Protein AF-A0A800E9L2-F1 (afdb_monomer)

Structure (mmCIF, N/CA/C/O backbone):
data_AF-A0A800E9L2-F1
#
_entry.id   AF-A0A800E9L2-F1
#
loop_
_atom_site.group_PDB
_atom_site.id
_atom_site.type_symbol
_atom_site.label_atom_id
_atom_site.label_alt_id
_atom_site.label_comp_id
_atom_site.label_asym_id
_atom_site.label_entity_id
_atom_site.label_seq_id
_atom_site.pdbx_PDB_ins_code
_atom_site.Cartn_x
_atom_site.Cartn_y
_atom_site.Cartn_z
_atom_site.occupancy
_atom_site.B_iso_or_equiv
_atom_site.auth_seq_id
_atom_site.auth_comp_id
_atom_site.auth_asym_id
_atom_site.auth_atom_id
_atom_site.pdbx_PDB_model_num
ATOM 1 N N . MET A 1 1 ? -28.615 -14.905 7.146 1.00 53.28 1 MET A N 1
ATOM 2 C CA . MET A 1 1 ? -27.154 -15.062 6.935 1.00 53.28 1 MET A CA 1
ATOM 3 C C . MET A 1 1 ? -26.576 -13.868 6.157 1.00 53.28 1 MET A C 1
ATOM 5 O O . MET A 1 1 ? -25.564 -14.006 5.489 1.00 53.28 1 MET A O 1
ATOM 9 N N . ASP A 1 2 ? -27.139 -12.660 6.300 1.00 61.19 2 ASP A N 1
ATOM 10 C CA . ASP A 1 2 ? -26.820 -11.509 5.426 1.00 61.19 2 ASP A CA 1
ATOM 11 C C . ASP A 1 2 ? -25.690 -10.598 5.931 1.00 61.19 2 ASP A C 1
ATOM 13 O O . ASP A 1 2 ? -25.449 -9.521 5.386 1.00 61.19 2 ASP A O 1
ATOM 17 N N . LYS A 1 3 ? -24.997 -10.996 7.003 1.00 72.62 3 LYS A N 1
ATOM 18 C CA . LYS A 1 3 ? -24.040 -10.124 7.703 1.00 72.62 3 LYS A CA 1
ATOM 19 C C . LYS A 1 3 ? -22.723 -9.930 6.944 1.00 72.62 3 LYS A C 1
ATOM 21 O O . LYS A 1 3 ? -22.085 -8.892 7.088 1.00 72.62 3 LYS A O 1
ATOM 26 N N . PHE A 1 4 ? -22.304 -10.905 6.144 1.00 75.44 4 PHE A N 1
ATOM 27 C CA . PHE A 1 4 ? -21.026 -10.873 5.436 1.00 75.44 4 PHE A CA 1
ATOM 28 C C . PHE A 1 4 ? -21.240 -11.154 3.953 1.00 75.44 4 PHE A C 1
ATOM 30 O O . PHE A 1 4 ? -22.118 -11.933 3.594 1.00 75.44 4 PHE A O 1
ATOM 37 N N . LYS A 1 5 ? -20.426 -10.539 3.093 1.00 82.50 5 LYS A N 1
ATOM 38 C CA . LYS A 1 5 ? -20.367 -10.856 1.662 1.00 82.50 5 LYS A CA 1
ATOM 39 C C . LYS A 1 5 ? -18.953 -11.262 1.289 1.00 82.50 5 LYS A C 1
ATOM 41 O O . LYS A 1 5 ? -17.999 -10.937 1.997 1.00 82.50 5 LYS A O 1
ATOM 46 N N . ILE A 1 6 ? -18.825 -11.974 0.175 1.00 79.62 6 ILE A N 1
ATOM 47 C CA . ILE A 1 6 ? -17.521 -12.186 -0.450 1.00 79.62 6 ILE A CA 1
ATOM 48 C C . ILE A 1 6 ? -16.867 -10.814 -0.645 1.00 79.62 6 ILE A C 1
ATOM 50 O O . ILE A 1 6 ? -17.545 -9.830 -0.936 1.00 79.62 6 ILE A O 1
ATOM 54 N N . ASP A 1 7 ? -15.569 -10.757 -0.381 1.00 69.25 7 ASP A N 1
ATOM 55 C CA . ASP A 1 7 ? -14.728 -9.561 -0.409 1.00 69.25 7 ASP A CA 1
ATOM 56 C C . ASP A 1 7 ? -14.921 -8.570 0.733 1.00 69.25 7 ASP A C 1
ATOM 58 O O . ASP A 1 7 ? -14.167 -7.602 0.826 1.00 69.25 7 ASP A O 1
ATOM 62 N N . TYR A 1 8 ? -15.838 -8.839 1.666 1.00 74.31 8 TYR A N 1
ATOM 63 C CA . TYR A 1 8 ? -15.912 -8.044 2.884 1.00 74.31 8 TYR A CA 1
ATOM 64 C C . TYR A 1 8 ? -14.647 -8.194 3.715 1.00 74.31 8 TYR A C 1
ATOM 66 O O . TYR A 1 8 ? -14.038 -9.266 3.803 1.00 74.31 8 TYR A O 1
ATOM 74 N N . ILE A 1 9 ? -14.284 -7.091 4.361 1.00 64.75 9 ILE A N 1
ATOM 75 C CA . ILE A 1 9 ? -13.146 -7.033 5.261 1.00 64.75 9 ILE A CA 1
ATOM 76 C C . ILE A 1 9 ? -13.642 -7.267 6.677 1.00 64.75 9 ILE A C 1
ATOM 78 O O . ILE A 1 9 ? -14.570 -6.622 7.170 1.00 64.75 9 ILE A O 1
ATOM 82 N N . VAL A 1 10 ? -13.029 -8.248 7.320 1.00 68.69 10 VAL A N 1
ATOM 83 C CA . VAL A 1 10 ? -13.414 -8.721 8.642 1.00 68.69 10 VAL A CA 1
ATOM 84 C C . VAL A 1 10 ? -12.199 -8.750 9.548 1.00 68.69 10 VAL A C 1
ATOM 86 O O . VAL A 1 10 ? -11.067 -8.896 9.093 1.00 68.69 10 VAL A O 1
ATOM 89 N N . ASN A 1 11 ? -12.427 -8.602 10.844 1.00 67.88 11 ASN A N 1
ATOM 90 C CA . ASN A 1 11 ? -11.398 -8.712 11.862 1.00 67.88 11 ASN A CA 1
ATOM 91 C C . ASN A 1 11 ? -11.635 -9.944 12.723 1.00 67.88 11 ASN A C 1
ATOM 93 O O . ASN A 1 11 ? -12.770 -10.255 13.087 1.00 67.88 11 ASN A O 1
ATOM 97 N N . HIS A 1 12 ? -10.539 -10.604 13.067 1.00 71.81 12 HIS A N 1
ATOM 98 C CA . HIS A 1 12 ? -10.489 -11.734 13.966 1.00 71.81 12 HIS A CA 1
ATOM 99 C C . HIS A 1 12 ? -9.395 -11.501 15.008 1.00 71.81 12 HIS A C 1
ATOM 101 O O . HIS A 1 12 ? -8.230 -11.312 14.662 1.00 71.81 12 HIS A O 1
ATOM 107 N N . ASN A 1 13 ? -9.728 -11.615 16.293 1.00 61.25 13 ASN A N 1
ATOM 108 C CA . ASN A 1 13 ? -8.820 -11.274 17.399 1.00 61.25 13 ASN A CA 1
ATOM 109 C C . ASN A 1 13 ? -7.445 -11.965 17.337 1.00 61.25 13 ASN A C 1
ATOM 111 O O . ASN A 1 13 ? -6.442 -11.382 17.740 1.00 61.25 13 ASN A O 1
ATOM 115 N N . LYS A 1 14 ? -7.384 -13.199 16.816 1.00 70.56 14 LYS A N 1
ATOM 116 C CA . LYS A 1 14 ? -6.134 -13.970 16.681 1.00 70.56 14 LYS A CA 1
ATOM 117 C C . LYS A 1 14 ? -5.380 -13.719 15.374 1.00 70.56 14 LYS A C 1
ATOM 119 O O . LYS A 1 14 ? -4.158 -13.795 15.357 1.00 70.56 14 LYS A O 1
ATOM 124 N N . TYR A 1 15 ? -6.101 -13.502 14.276 1.00 61.19 15 TYR A N 1
ATOM 125 C CA . TYR A 1 15 ? -5.517 -13.507 12.925 1.00 61.19 15 TYR A CA 1
ATOM 126 C C . TYR A 1 15 ? -5.439 -12.101 12.319 1.00 61.19 15 TYR A C 1
ATOM 128 O O . TYR A 1 15 ? -4.879 -11.926 11.240 1.00 61.19 15 TYR A O 1
ATOM 136 N N . GLY A 1 16 ? -5.970 -11.105 13.031 1.00 61.50 16 GLY A N 1
ATOM 137 C CA . GLY A 1 16 ? -6.081 -9.731 12.582 1.00 61.50 16 GLY A CA 1
ATOM 138 C C . GLY A 1 16 ? -7.154 -9.578 11.514 1.00 61.50 16 GLY A C 1
ATOM 139 O O . GLY A 1 16 ? -8.195 -10.235 11.543 1.00 61.50 16 GLY A O 1
ATOM 140 N N . VAL A 1 17 ? -6.893 -8.692 10.563 1.00 64.44 17 VAL A N 1
ATOM 141 C CA . VAL A 1 17 ? -7.818 -8.382 9.478 1.00 64.44 17 VAL A CA 1
ATOM 142 C C . VAL A 1 17 ? -7.632 -9.352 8.317 1.00 64.44 17 VAL A C 1
ATOM 144 O O . VAL A 1 17 ? -6.513 -9.693 7.934 1.00 64.44 17 VAL A O 1
ATOM 147 N N . GLY A 1 18 ? -8.744 -9.796 7.745 1.00 66.69 18 GLY A N 1
ATOM 148 C CA . GLY A 1 18 ? -8.758 -10.665 6.584 1.00 66.69 18 GLY A CA 1
ATOM 149 C C . GLY A 1 18 ? -9.931 -10.376 5.658 1.00 66.69 18 GLY A C 1
ATOM 150 O O . GLY A 1 18 ? -10.886 -9.689 6.017 1.00 66.69 18 GLY A O 1
ATOM 151 N N . ARG A 1 19 ? -9.840 -10.896 4.435 1.00 72.06 19 ARG A N 1
ATOM 152 C CA . ARG A 1 19 ? -10.880 -10.772 3.406 1.00 72.06 19 ARG A CA 1
ATOM 153 C C . ARG A 1 19 ? -11.709 -12.042 3.358 1.00 72.06 19 ARG A C 1
ATOM 155 O O . ARG A 1 19 ? -11.143 -13.136 3.299 1.00 72.06 19 ARG A O 1
ATOM 162 N N . VAL A 1 20 ? -13.027 -11.905 3.345 1.00 80.44 20 VAL A N 1
ATOM 163 C CA . VAL A 1 20 ? -13.942 -13.022 3.116 1.00 80.44 20 VAL A CA 1
ATOM 164 C C . VAL A 1 20 ? -13.742 -13.547 1.697 1.00 80.44 20 VAL A C 1
ATOM 166 O O . VAL A 1 20 ? -13.941 -12.817 0.733 1.00 80.44 20 VAL A O 1
ATOM 169 N N . VAL A 1 21 ? -13.339 -14.809 1.570 1.00 83.62 21 VAL A N 1
ATOM 170 C CA . VAL A 1 21 ? -13.126 -15.470 0.270 1.00 83.62 21 VAL A CA 1
ATOM 171 C C . VAL A 1 21 ? -14.227 -16.470 -0.069 1.00 83.62 21 VAL A C 1
ATOM 173 O O . VAL A 1 21 ? -14.467 -16.737 -1.238 1.00 83.62 21 VAL A O 1
ATOM 176 N N . LEU A 1 22 ? -14.901 -17.029 0.938 1.00 88.06 22 LEU A N 1
ATOM 177 C CA . LEU A 1 22 ? -16.034 -17.931 0.745 1.00 88.06 22 LEU A CA 1
ATOM 178 C C . LEU A 1 22 ? -16.938 -17.881 1.972 1.00 88.06 22 LEU A C 1
ATOM 180 O O . LEU A 1 22 ? -16.442 -17.871 3.098 1.00 88.06 22 LEU A O 1
ATOM 184 N N . ILE A 1 23 ? -18.247 -17.913 1.755 1.00 88.06 23 ILE A N 1
ATOM 185 C CA . ILE A 1 23 ? -19.246 -18.016 2.819 1.00 88.06 23 ILE A CA 1
ATOM 186 C C . ILE A 1 23 ? -19.852 -19.414 2.745 1.00 88.06 23 ILE A C 1
ATOM 188 O O . ILE A 1 23 ? -20.252 -19.854 1.669 1.00 88.06 23 ILE A O 1
ATOM 192 N N . LYS A 1 24 ? -19.875 -20.113 3.877 1.00 84.75 24 LYS A N 1
ATOM 193 C CA . LYS A 1 24 ? -20.581 -21.381 4.075 1.00 84.75 24 LYS A CA 1
ATOM 194 C C . LYS A 1 24 ? -21.627 -21.189 5.173 1.00 84.75 24 LYS A C 1
ATOM 196 O O . LYS A 1 24 ? -21.598 -20.188 5.886 1.00 84.75 24 LYS A O 1
ATOM 201 N N . ASP A 1 25 ? -22.481 -22.188 5.357 1.00 76.62 25 ASP A N 1
ATOM 202 C CA . ASP A 1 25 ? -23.632 -22.110 6.263 1.00 76.62 25 ASP A CA 1
ATOM 203 C C . ASP A 1 25 ? -23.259 -21.785 7.724 1.00 76.62 25 ASP A C 1
ATOM 205 O O . ASP A 1 25 ? -23.968 -21.042 8.391 1.00 76.62 25 ASP A O 1
ATOM 209 N N . SER A 1 26 ? -22.128 -22.280 8.239 1.00 77.69 26 SER A N 1
ATOM 210 C CA . SER A 1 26 ? -21.707 -22.059 9.641 1.00 77.69 26 SER A CA 1
ATOM 211 C C . SER A 1 26 ? -20.325 -21.422 9.806 1.00 77.69 26 SER A C 1
ATOM 213 O O . SER A 1 26 ? -19.909 -21.085 10.915 1.00 77.69 26 SER A O 1
ATOM 215 N N . THR A 1 27 ? -19.583 -21.262 8.711 1.00 85.50 27 THR A N 1
ATOM 216 C CA . THR A 1 27 ? -18.217 -20.729 8.727 1.00 85.50 27 THR A CA 1
ATOM 217 C C . THR A 1 27 ? -17.951 -19.883 7.494 1.00 85.50 27 THR A C 1
ATOM 219 O O . THR A 1 27 ? -18.534 -20.071 6.430 1.00 85.50 27 THR A O 1
ATOM 222 N N . ILE A 1 28 ? -17.023 -18.949 7.625 1.00 88.00 28 ILE A N 1
ATOM 223 C CA . ILE A 1 28 ? -16.555 -18.103 6.541 1.00 88.00 28 ILE A CA 1
ATOM 224 C C . ILE A 1 28 ? -15.078 -18.396 6.337 1.00 88.00 28 ILE A C 1
ATOM 226 O O . ILE A 1 28 ? -14.290 -18.333 7.281 1.00 88.00 28 ILE A O 1
ATOM 230 N N . LYS A 1 29 ? -14.674 -18.692 5.100 1.00 90.94 29 LYS A N 1
ATOM 231 C CA . LYS A 1 29 ? -13.253 -18.699 4.766 1.00 90.94 29 LYS A CA 1
ATOM 232 C C . LYS A 1 29 ? -12.777 -17.269 4.654 1.00 90.94 29 LYS A C 1
ATOM 234 O O . LYS A 1 29 ? -13.277 -16.499 3.834 1.00 90.94 29 LYS A O 1
ATOM 239 N N . VAL A 1 30 ? -11.771 -16.947 5.446 1.00 79.75 30 VAL A N 1
ATOM 240 C CA . VAL A 1 30 ? -11.150 -15.632 5.478 1.00 79.75 30 VAL A CA 1
ATOM 241 C C . VAL A 1 30 ? -9.673 -15.786 5.151 1.00 79.75 30 VAL A C 1
ATOM 243 O O . VAL A 1 30 ? -8.980 -16.628 5.721 1.00 79.75 30 VAL A O 1
ATOM 246 N N . SER A 1 31 ? -9.189 -14.989 4.203 1.00 76.31 31 SER A N 1
ATOM 247 C CA . SER A 1 31 ? -7.770 -14.896 3.881 1.00 76.31 31 SER A CA 1
ATOM 248 C C . SER A 1 31 ? -7.112 -13.821 4.738 1.00 76.31 31 SER A C 1
ATOM 250 O O . SER A 1 31 ? -7.399 -12.638 4.562 1.00 76.31 31 SER A O 1
ATOM 252 N N . PHE A 1 32 ? -6.180 -14.231 5.593 1.00 65.25 32 PHE A N 1
ATOM 253 C CA . PHE A 1 32 ? -5.341 -13.364 6.420 1.00 65.25 32 PHE A CA 1
ATOM 254 C C . PHE A 1 32 ? -3.925 -13.272 5.839 1.00 65.25 32 PHE A C 1
ATOM 256 O O . PHE A 1 32 ? -3.427 -14.244 5.265 1.00 65.25 32 PHE A O 1
ATOM 263 N N . CYS A 1 33 ? -3.274 -12.116 5.993 1.00 57.91 33 CYS A N 1
ATOM 264 C CA . CYS A 1 33 ? -1.984 -11.830 5.354 1.00 57.91 33 CYS A CA 1
ATOM 265 C C . CYS A 1 33 ? -0.870 -12.781 5.827 1.00 57.91 33 CYS A C 1
ATOM 267 O O . CYS A 1 33 ? -0.253 -13.458 5.009 1.00 57.91 33 CYS A O 1
ATOM 269 N N . ASP A 1 34 ? -0.696 -12.916 7.145 1.00 51.72 34 ASP A N 1
ATOM 270 C CA . ASP A 1 34 ? 0.386 -13.723 7.733 1.00 51.72 34 ASP A CA 1
ATOM 271 C C . ASP A 1 34 ? -0.011 -15.190 7.985 1.00 51.72 34 ASP A C 1
ATOM 273 O O . ASP A 1 34 ? 0.828 -16.027 8.310 1.00 51.72 34 ASP A O 1
ATOM 277 N N . TYR A 1 35 ? -1.302 -15.519 7.851 1.00 57.56 35 TYR A N 1
ATOM 278 C CA . TYR A 1 35 ? -1.854 -16.814 8.280 1.00 57.56 35 TYR A CA 1
ATOM 279 C C . TYR A 1 35 ? -2.544 -17.605 7.162 1.00 57.56 35 TYR A C 1
ATOM 281 O O . TYR A 1 35 ? -2.983 -18.737 7.394 1.00 57.56 35 TYR A O 1
ATOM 289 N N . GLY A 1 36 ? -2.634 -17.045 5.953 1.00 66.31 36 GLY A N 1
ATOM 290 C CA . GLY A 1 36 ? -3.300 -17.678 4.819 1.00 66.31 36 GLY A CA 1
ATOM 291 C C . GLY A 1 36 ? -4.817 -17.778 4.999 1.00 66.31 36 GLY A C 1
ATOM 292 O O . GLY A 1 36 ? -5.431 -16.994 5.721 1.00 66.31 36 GLY A O 1
ATOM 293 N N . VAL A 1 37 ? -5.442 -18.731 4.304 1.00 79.94 37 VAL A N 1
ATOM 294 C CA . VAL A 1 37 ? -6.896 -18.946 4.382 1.00 79.94 37 VAL A CA 1
ATOM 295 C C . VAL A 1 37 ? -7.236 -19.780 5.616 1.00 79.94 37 VAL A C 1
ATOM 297 O O . VAL A 1 37 ? -6.634 -20.831 5.841 1.00 79.94 37 VAL A O 1
ATOM 300 N N . LYS A 1 38 ? -8.214 -19.324 6.400 1.00 85.38 38 LYS A N 1
ATOM 301 C CA . LYS A 1 38 ? -8.768 -20.034 7.559 1.00 85.38 38 LYS A CA 1
ATOM 302 C C . LYS A 1 38 ? -10.284 -20.111 7.447 1.00 85.38 38 LYS A C 1
ATOM 304 O O . LYS A 1 38 ? -10.905 -19.133 7.046 1.00 85.38 38 LYS A O 1
ATOM 309 N N . ASP A 1 39 ? -10.870 -21.241 7.826 1.00 91.38 39 ASP A N 1
ATOM 310 C CA . ASP A 1 39 ? -12.305 -21.333 8.099 1.00 91.38 39 ASP A CA 1
ATOM 311 C C . ASP A 1 39 ? -12.563 -20.741 9.498 1.00 91.38 39 ASP A C 1
ATOM 313 O O . ASP A 1 39 ? -11.972 -21.186 10.483 1.00 91.38 39 ASP A O 1
ATOM 317 N N . ILE A 1 40 ? -13.391 -19.700 9.576 1.00 85.69 40 ILE A N 1
ATOM 318 C CA . ILE A 1 40 ? -13.672 -18.947 10.802 1.00 85.69 40 ILE A CA 1
ATOM 319 C C . ILE A 1 40 ? -15.175 -19.001 11.105 1.00 85.69 40 ILE A C 1
ATOM 321 O O . ILE A 1 40 ? -15.973 -18.733 10.205 1.00 85.69 40 ILE A O 1
ATOM 325 N N . PRO A 1 41 ? -15.594 -19.304 12.346 1.00 86.00 41 PRO A N 1
ATOM 326 C CA . PRO A 1 41 ? -16.992 -19.169 12.750 1.00 86.00 41 PRO A CA 1
ATOM 327 C C . PRO A 1 41 ? -17.481 -17.725 12.583 1.00 86.00 41 PRO A C 1
ATOM 329 O O . PRO A 1 41 ? -16.772 -16.784 12.941 1.00 86.00 41 PRO A O 1
ATOM 332 N N . THR A 1 42 ? -18.698 -17.533 12.076 1.00 75.56 42 THR A N 1
ATOM 333 C CA . THR A 1 42 ? -19.283 -16.197 11.828 1.00 75.56 42 THR A CA 1
ATOM 334 C C . THR A 1 42 ? -19.261 -15.286 13.052 1.00 75.56 42 THR A C 1
ATOM 336 O O . THR A 1 42 ? -19.044 -14.082 12.923 1.00 75.56 42 THR A O 1
ATOM 339 N N . ASP A 1 43 ? -19.429 -15.862 14.239 1.00 80.88 43 ASP A N 1
ATOM 340 C CA . ASP A 1 43 ? -19.545 -15.123 15.500 1.00 80.88 43 ASP A CA 1
ATOM 341 C C . ASP A 1 43 ? -18.180 -14.667 16.030 1.00 80.88 43 ASP A C 1
ATOM 343 O O . ASP A 1 43 ? -18.088 -13.779 16.873 1.00 80.88 43 ASP A O 1
ATOM 347 N N . SER A 1 44 ? -17.102 -15.242 15.491 1.00 69.50 44 SER A N 1
ATOM 348 C CA . SER A 1 44 ? -15.722 -14.838 15.770 1.00 69.50 44 SER A CA 1
ATOM 349 C C . SER A 1 44 ? -15.243 -13.694 14.864 1.00 69.50 44 SER A C 1
ATOM 351 O O . SER A 1 44 ? -14.090 -13.273 14.975 1.00 69.50 44 SER A O 1
ATOM 353 N N . LEU A 1 45 ? -16.097 -13.202 13.955 1.00 62.88 45 LEU A N 1
ATOM 354 C CA . LEU A 1 45 ? -15.779 -12.139 13.003 1.00 62.88 45 LEU A CA 1
ATOM 355 C C . LEU A 1 45 ? -16.529 -10.844 13.330 1.00 62.88 45 LEU A C 1
ATOM 357 O O . LEU A 1 45 ? -17.757 -10.811 13.445 1.00 62.88 45 LEU A O 1
ATOM 361 N N . ALA A 1 46 ? -15.783 -9.744 13.388 1.00 63.72 46 ALA A N 1
ATOM 362 C CA . ALA A 1 46 ? -16.339 -8.396 13.361 1.00 63.72 46 ALA A CA 1
ATOM 363 C C . ALA A 1 46 ? -16.183 -7.809 11.953 1.00 63.72 46 ALA A C 1
ATOM 365 O O . ALA A 1 46 ? -15.114 -7.932 11.352 1.00 63.72 46 ALA A O 1
ATOM 366 N N . LEU A 1 47 ? -17.224 -7.156 11.424 1.00 53.81 47 LEU A N 1
ATOM 367 C CA . LEU A 1 47 ? -17.071 -6.305 10.241 1.00 53.81 47 LEU A CA 1
ATOM 368 C C . LEU A 1 47 ? -16.124 -5.175 10.614 1.00 53.81 47 LEU A C 1
ATOM 370 O O . LEU A 1 47 ? -16.383 -4.453 11.577 1.00 53.81 47 LEU A O 1
ATOM 374 N N . ASN A 1 48 ? -15.020 -5.055 9.888 1.00 50.28 48 ASN A N 1
ATOM 375 C CA . ASN A 1 48 ? -14.033 -4.041 10.196 1.00 50.28 48 ASN A CA 1
ATOM 376 C C . ASN A 1 48 ? -14.044 -2.989 9.102 1.00 50.28 48 ASN A C 1
ATOM 378 O O . ASN A 1 48 ? -13.419 -3.171 8.062 1.00 50.28 48 ASN A O 1
ATOM 382 N N . PHE A 1 49 ? -14.784 -1.908 9.335 1.00 40.28 49 PHE A N 1
ATOM 383 C CA . PHE A 1 49 ? -14.788 -0.776 8.412 1.00 40.28 49 PHE A CA 1
ATOM 384 C C . PHE A 1 49 ? -13.519 0.066 8.543 1.00 40.28 49 PHE A C 1
ATOM 386 O O . PHE A 1 49 ? -13.075 0.622 7.551 1.00 40.28 49 PHE A O 1
ATOM 393 N N . THR A 1 50 ? -12.888 0.068 9.719 1.00 42.28 50 THR A N 1
ATOM 394 C CA . THR A 1 50 ? -11.597 0.697 10.019 1.00 42.28 50 THR A CA 1
ATOM 395 C C . THR A 1 50 ? -11.238 0.298 11.452 1.00 42.28 50 THR A C 1
ATOM 397 O O . THR A 1 50 ? -11.906 0.746 12.384 1.00 42.28 50 THR A O 1
ATOM 400 N N . SER A 1 51 ? -10.206 -0.519 11.681 1.00 35.00 51 SER A N 1
ATOM 401 C CA . SER A 1 51 ? -9.618 -0.601 13.026 1.00 35.00 51 SER A CA 1
ATOM 402 C C . SER A 1 51 ? -8.166 -0.207 12.951 1.00 35.00 51 SER A C 1
ATOM 404 O O . SER A 1 51 ? -7.389 -0.850 12.245 1.00 35.00 51 SER A O 1
ATOM 406 N N . ASN A 1 52 ? -7.804 0.753 13.789 1.00 35.94 52 ASN A N 1
ATOM 407 C CA . ASN A 1 52 ? -6.469 1.320 13.966 1.00 35.94 52 ASN A CA 1
ATOM 408 C C . ASN A 1 52 ? -5.447 0.306 14.538 1.00 35.94 52 ASN A C 1
ATOM 410 O O . ASN A 1 52 ? -4.426 0.694 15.094 1.00 35.94 52 ASN A O 1
ATOM 414 N N . LYS A 1 53 ? -5.745 -1.001 14.480 1.00 34.53 53 LYS A N 1
ATOM 415 C CA . LYS A 1 53 ? -5.019 -2.075 15.166 1.00 34.53 53 LYS A CA 1
ATOM 416 C C . LYS A 1 53 ? -4.523 -3.197 14.242 1.00 34.53 53 LYS A C 1
ATOM 418 O O . LYS A 1 53 ? -3.652 -3.948 14.672 1.00 34.53 53 LYS A O 1
ATOM 423 N N . TYR A 1 54 ? -5.017 -3.328 13.002 1.00 38.75 54 TYR A N 1
ATOM 424 C CA . TYR A 1 54 ? -4.683 -4.481 12.148 1.00 38.75 54 TYR A CA 1
ATOM 425 C C . TYR A 1 54 ? -4.627 -4.172 10.648 1.00 38.75 54 TYR A C 1
ATOM 427 O O . TYR A 1 54 ? -5.452 -3.437 10.116 1.00 38.75 54 TYR A O 1
ATOM 435 N N . HIS A 1 55 ? -3.657 -4.816 9.994 1.00 48.03 55 HIS A N 1
ATOM 436 C CA . HIS A 1 55 ? -3.201 -4.568 8.630 1.00 48.03 55 HIS A CA 1
ATOM 437 C C . HIS A 1 55 ? -4.109 -5.202 7.580 1.00 48.03 55 HIS A C 1
ATOM 439 O O . HIS A 1 55 ? -4.326 -6.413 7.596 1.00 48.03 55 HIS A O 1
ATOM 445 N N . PHE A 1 56 ? -4.586 -4.401 6.633 1.00 49.81 56 PHE A N 1
ATOM 446 C CA . PHE A 1 56 ? -5.208 -4.899 5.413 1.00 49.81 56 PHE A CA 1
ATOM 447 C C . PHE A 1 56 ? -4.205 -4.785 4.265 1.00 49.81 56 PHE A C 1
ATOM 449 O O . PHE A 1 56 ? -3.521 -3.775 4.170 1.00 49.81 56 PHE A O 1
ATOM 456 N N . TRP A 1 57 ? -4.100 -5.814 3.426 1.00 49.91 57 TRP A N 1
ATOM 457 C CA . TRP A 1 57 ? -3.384 -5.783 2.150 1.00 49.91 57 TRP A CA 1
ATOM 458 C C . TRP A 1 57 ? -4.285 -6.442 1.101 1.00 49.91 57 TRP A C 1
ATOM 460 O O . TRP A 1 57 ? -4.695 -7.591 1.308 1.00 49.91 57 TRP A O 1
ATOM 470 N N . PRO A 1 58 ? -4.634 -5.767 -0.007 1.00 43.88 58 PRO A N 1
ATOM 471 C CA . PRO A 1 58 ? -5.375 -6.396 -1.095 1.00 43.88 58 PRO A CA 1
ATOM 472 C C . PRO A 1 58 ? -4.491 -7.488 -1.725 1.00 43.88 58 PRO A C 1
ATOM 474 O O . PRO A 1 58 ? -3.329 -7.262 -2.048 1.00 43.88 58 PRO A O 1
ATOM 477 N N . LYS A 1 59 ? -4.995 -8.722 -1.824 1.00 51.50 59 LYS A N 1
ATOM 478 C CA . LYS A 1 59 ? -4.172 -9.902 -2.140 1.00 51.50 59 LYS A CA 1
ATOM 479 C C . LYS A 1 59 ? -4.039 -10.150 -3.647 1.00 51.50 59 LYS A C 1
ATOM 481 O O . LYS A 1 59 ? -5.068 -10.228 -4.311 1.00 51.50 59 LYS A O 1
ATOM 486 N N . LEU A 1 60 ? -2.808 -10.422 -4.113 1.00 36.97 60 LEU A N 1
ATOM 487 C CA . LEU A 1 60 ? -2.437 -11.434 -5.133 1.00 36.97 60 LEU A CA 1
ATOM 488 C C . LEU A 1 60 ? -0.899 -11.509 -5.308 1.00 36.97 60 LEU A C 1
ATOM 490 O O . LEU A 1 60 ? -0.363 -11.297 -6.392 1.00 36.97 60 LEU A O 1
ATOM 494 N N . VAL A 1 61 ? -0.157 -11.807 -4.238 1.00 39.12 61 VAL A N 1
ATOM 495 C CA . VAL A 1 61 ? 1.263 -12.179 -4.359 1.00 39.12 61 VAL A CA 1
ATOM 496 C C . VAL A 1 61 ? 1.488 -13.439 -3.533 1.00 39.12 61 VAL A C 1
ATOM 498 O O . VAL A 1 61 ? 1.211 -13.455 -2.333 1.00 39.12 61 VAL A O 1
ATOM 501 N N . GLU A 1 62 ? 1.946 -14.518 -4.168 1.00 37.09 62 GLU A N 1
ATOM 502 C CA . GLU A 1 62 ? 2.655 -15.566 -3.436 1.00 37.09 62 GLU A CA 1
ATOM 503 C C . GLU A 1 62 ? 3.925 -14.922 -2.893 1.00 37.09 62 GLU A C 1
ATOM 505 O O . GLU A 1 62 ? 4.878 -14.676 -3.633 1.00 37.09 62 GLU A O 1
ATOM 510 N N . TYR A 1 63 ? 3.910 -14.557 -1.612 1.00 41.09 63 TYR A N 1
ATOM 511 C CA . TYR A 1 63 ? 5.096 -14.006 -0.980 1.00 41.09 63 TYR A CA 1
ATOM 512 C C . TYR A 1 63 ? 6.215 -15.049 -1.076 1.00 41.09 63 TYR A C 1
ATOM 514 O O . TYR A 1 63 ? 5.986 -16.211 -0.710 1.00 41.09 63 TYR A O 1
ATOM 522 N N . PRO A 1 64 ? 7.420 -14.674 -1.541 1.00 41.09 64 PRO A N 1
ATOM 523 C CA . PRO A 1 64 ? 8.567 -15.559 -1.452 1.00 41.09 64 PRO A CA 1
ATOM 524 C C . PRO A 1 64 ? 8.684 -16.036 -0.005 1.00 41.09 64 PRO A C 1
ATOM 526 O O . PRO A 1 64 ? 8.619 -15.223 0.921 1.00 41.09 64 PRO A O 1
ATOM 529 N N . LYS A 1 65 ? 8.843 -17.347 0.210 1.00 41.06 65 LYS A N 1
ATOM 530 C CA . LYS A 1 65 ? 9.221 -17.864 1.529 1.00 41.06 65 LYS A CA 1
ATOM 531 C C . LYS A 1 65 ? 10.613 -17.317 1.845 1.00 41.06 65 LYS A C 1
ATOM 533 O O . LYS A 1 65 ? 11.612 -17.886 1.419 1.00 41.06 65 LYS A O 1
ATOM 538 N N . LEU A 1 66 ? 10.669 -16.182 2.530 1.00 46.16 66 LEU A N 1
ATOM 539 C CA . LEU A 1 66 ? 11.907 -15.625 3.047 1.00 46.16 66 LEU A CA 1
ATOM 540 C C . LEU A 1 66 ? 12.273 -16.388 4.315 1.00 46.16 66 LEU A C 1
ATOM 542 O O . LEU A 1 66 ? 11.538 -16.370 5.304 1.00 46.16 66 LEU A O 1
ATOM 546 N N . ASP A 1 67 ? 13.425 -17.051 4.287 1.00 44.09 67 ASP A N 1
ATOM 547 C CA . ASP A 1 67 ? 14.091 -17.451 5.515 1.00 44.09 67 ASP A CA 1
ATOM 548 C C . ASP A 1 67 ? 14.675 -16.191 6.169 1.00 44.09 67 ASP A C 1
ATOM 550 O O . ASP A 1 67 ? 15.724 -15.664 5.788 1.00 44.09 67 ASP A O 1
ATOM 554 N N . TYR A 1 68 ? 13.939 -15.692 7.158 1.00 42.31 68 TYR A N 1
ATOM 555 C CA . TYR A 1 68 ? 14.248 -14.490 7.927 1.00 42.31 68 TYR A CA 1
ATOM 556 C C . TYR A 1 68 ? 15.592 -14.564 8.666 1.00 42.31 68 TYR A C 1
ATOM 558 O O . TYR A 1 68 ? 16.101 -13.525 9.084 1.00 42.31 68 TYR A O 1
ATOM 566 N N . LYS A 1 69 ? 16.178 -15.760 8.834 1.00 38.50 69 LYS A N 1
ATOM 567 C CA . LYS A 1 69 ? 17.499 -15.927 9.456 1.00 38.50 69 LYS A CA 1
ATOM 568 C C . LYS A 1 69 ? 18.646 -15.791 8.464 1.00 38.50 69 LYS A C 1
ATOM 570 O O . LYS A 1 69 ? 19.743 -15.429 8.875 1.00 38.50 69 LYS A O 1
ATOM 575 N N . THR A 1 70 ? 18.416 -16.086 7.187 1.00 43.62 70 THR A N 1
ATOM 576 C CA . THR A 1 70 ? 19.491 -16.168 6.188 1.00 43.62 70 THR A CA 1
ATOM 577 C C . THR A 1 70 ? 19.417 -15.090 5.114 1.00 43.62 70 THR A C 1
ATOM 579 O O . THR A 1 70 ? 20.376 -14.956 4.358 1.00 43.62 70 THR A O 1
ATOM 582 N N . GLN A 1 71 ? 18.318 -14.318 5.041 1.00 45.66 71 GLN A N 1
ATOM 583 C CA . GLN A 1 71 ? 18.088 -13.257 4.039 1.00 45.66 71 GLN A CA 1
ATOM 584 C C . GLN A 1 71 ? 18.303 -13.724 2.584 1.00 45.66 71 GLN A C 1
ATOM 586 O O . GLN A 1 71 ? 18.440 -12.914 1.671 1.00 45.66 71 GLN A O 1
ATOM 591 N N . LYS A 1 72 ? 18.321 -15.038 2.335 1.00 36.34 72 LYS A N 1
ATOM 592 C CA . LYS A 1 72 ? 18.532 -15.609 1.007 1.00 36.34 72 LYS A CA 1
ATOM 593 C C . LYS A 1 72 ? 17.187 -15.973 0.407 1.00 36.34 72 LYS A C 1
ATOM 595 O O . LYS A 1 72 ? 16.526 -16.911 0.846 1.00 36.34 72 LYS A O 1
ATOM 600 N N . SER A 1 73 ? 16.787 -15.239 -0.628 1.00 39.41 73 SER A N 1
ATOM 601 C CA . SER A 1 73 ? 15.744 -15.720 -1.530 1.00 39.41 73 SER A CA 1
ATOM 602 C C . SER A 1 73 ? 16.324 -16.859 -2.381 1.00 39.41 73 SER A C 1
ATOM 604 O O . SER A 1 73 ? 17.438 -16.745 -2.892 1.00 39.41 73 SER A O 1
ATOM 606 N N . ASN A 1 74 ? 15.574 -17.950 -2.559 1.00 42.12 74 ASN A N 1
ATOM 607 C CA . ASN A 1 74 ? 15.969 -19.071 -3.428 1.00 42.12 74 ASN A CA 1
ATOM 608 C C . ASN A 1 74 ? 15.959 -18.716 -4.932 1.00 42.12 74 ASN A C 1
ATOM 610 O O . ASN A 1 74 ? 16.265 -19.563 -5.769 1.00 42.12 74 ASN A O 1
ATOM 614 N N . SER A 1 75 ? 15.634 -17.474 -5.295 1.00 40.69 75 SER A N 1
ATOM 615 C CA . SER A 1 75 ? 15.767 -16.939 -6.649 1.00 40.69 75 SER A CA 1
ATOM 616 C C . SER A 1 75 ? 17.035 -16.093 -6.747 1.00 40.69 75 SER A C 1
ATOM 618 O O . SER A 1 75 ? 17.206 -15.136 -5.996 1.00 40.69 75 SER A O 1
ATOM 620 N N . LYS A 1 76 ? 17.933 -16.430 -7.679 1.00 37.41 76 LYS A N 1
ATOM 621 C CA . LYS A 1 76 ? 19.110 -15.619 -8.030 1.00 37.41 76 LYS A CA 1
ATOM 622 C C . LYS A 1 76 ? 18.755 -14.118 -8.120 1.00 37.41 76 LYS A C 1
ATOM 624 O O . LYS A 1 76 ? 18.102 -13.704 -9.068 1.00 37.41 76 LYS A O 1
ATOM 629 N N . GLY A 1 77 ? 19.240 -13.325 -7.162 1.00 40.84 77 GLY A N 1
ATOM 630 C CA . GLY A 1 77 ? 19.683 -11.943 -7.378 1.00 40.84 77 GLY A CA 1
ATOM 631 C C . GLY A 1 77 ? 18.651 -10.833 -7.616 1.00 40.84 77 GLY A C 1
ATOM 632 O O . GLY A 1 77 ? 19.034 -9.830 -8.206 1.00 40.84 77 GLY A O 1
ATOM 633 N N . ILE A 1 78 ? 17.393 -10.949 -7.177 1.00 42.41 78 ILE A N 1
ATOM 634 C CA . ILE A 1 78 ? 16.467 -9.798 -7.177 1.00 42.41 78 ILE A CA 1
ATOM 635 C C . ILE A 1 78 ? 16.113 -9.447 -5.731 1.00 42.41 78 ILE A C 1
ATOM 637 O O . ILE A 1 78 ? 15.333 -10.147 -5.087 1.00 42.41 78 ILE A O 1
ATOM 641 N N . GLU A 1 79 ? 16.693 -8.362 -5.217 1.00 55.59 79 GLU A N 1
ATOM 642 C CA . GLU A 1 79 ? 16.270 -7.761 -3.951 1.00 55.59 79 GLU A CA 1
ATOM 643 C C . GLU A 1 79 ? 14.892 -7.116 -4.142 1.00 55.59 79 GLU A C 1
ATOM 645 O O . GLU A 1 79 ? 14.738 -6.078 -4.789 1.00 55.59 79 GLU A O 1
ATOM 650 N N . ILE A 1 80 ? 13.853 -7.762 -3.614 1.00 64.56 80 ILE A N 1
ATOM 651 C CA . ILE A 1 80 ? 12.485 -7.246 -3.668 1.00 64.56 80 ILE A CA 1
ATOM 652 C C . ILE A 1 80 ? 12.278 -6.291 -2.484 1.00 64.56 80 ILE A C 1
ATOM 654 O O . ILE A 1 80 ? 12.152 -6.725 -1.341 1.00 64.56 80 ILE A O 1
ATOM 658 N N . GLY A 1 81 ? 12.207 -4.985 -2.757 1.00 75.62 81 GLY A N 1
ATOM 659 C CA . GLY A 1 81 ? 11.812 -3.977 -1.763 1.00 75.62 81 GLY A CA 1
ATOM 660 C C . GLY A 1 81 ? 10.332 -4.080 -1.361 1.00 75.62 81 GLY A C 1
ATOM 661 O O . GLY A 1 81 ? 9.548 -4.774 -2.011 1.00 75.62 81 GLY A O 1
ATOM 662 N N . VAL A 1 82 ? 9.912 -3.350 -0.316 1.00 83.31 82 VAL A N 1
ATOM 663 C CA . VAL A 1 82 ? 8.548 -3.474 0.260 1.00 83.31 82 VAL A CA 1
ATOM 664 C C . VAL A 1 82 ? 7.448 -3.317 -0.786 1.00 83.31 82 VAL A C 1
ATOM 666 O O . VAL A 1 82 ? 6.540 -4.134 -0.790 1.00 83.31 82 VAL A O 1
ATOM 669 N N . LEU A 1 83 ? 7.529 -2.326 -1.688 1.00 85.69 83 LEU A N 1
ATOM 670 C CA . LEU A 1 83 ? 6.529 -2.118 -2.749 1.00 85.69 83 LEU A CA 1
ATOM 671 C C . LEU A 1 83 ? 6.327 -3.373 -3.607 1.00 85.69 83 LEU A C 1
ATOM 673 O O . LEU A 1 83 ? 5.196 -3.802 -3.822 1.00 85.69 83 LEU A O 1
ATOM 677 N N . GLY A 1 84 ? 7.424 -3.984 -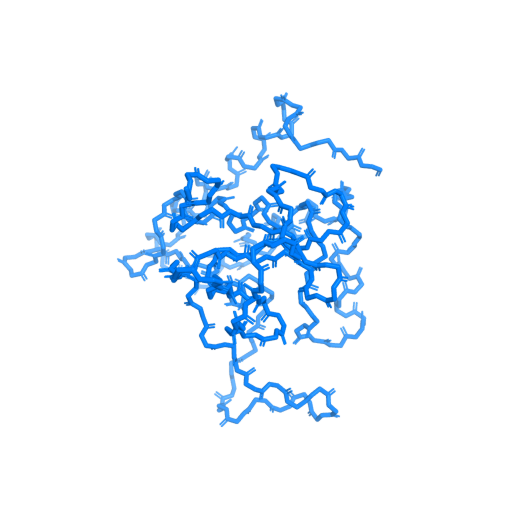4.058 1.00 78.12 84 GLY A N 1
ATOM 678 C CA . GLY A 1 84 ? 7.368 -5.218 -4.838 1.00 78.12 84 GLY A CA 1
ATOM 679 C C . GLY A 1 84 ? 6.830 -6.384 -4.012 1.00 78.12 84 GLY A C 1
ATOM 680 O O . GLY A 1 84 ? 5.989 -7.136 -4.497 1.00 78.12 84 GLY A O 1
ATOM 681 N N . PHE A 1 85 ? 7.248 -6.488 -2.746 1.00 75.31 85 PHE A N 1
ATOM 682 C CA . PHE A 1 85 ? 6.790 -7.541 -1.840 1.00 75.31 85 PHE A CA 1
ATOM 683 C C . PHE A 1 85 ? 5.274 -7.494 -1.655 1.00 75.31 85 PHE A C 1
ATOM 685 O O . PHE A 1 85 ? 4.616 -8.526 -1.688 1.00 75.31 85 PHE A O 1
ATOM 692 N N . VAL A 1 86 ? 4.707 -6.296 -1.508 1.00 70.56 86 VAL A N 1
ATOM 693 C CA . VAL A 1 86 ? 3.271 -6.093 -1.271 1.00 70.56 86 VAL A CA 1
ATOM 694 C C . VAL A 1 86 ? 2.444 -6.034 -2.560 1.00 70.56 86 VAL A C 1
ATOM 696 O O . VAL A 1 86 ? 1.242 -5.794 -2.503 1.00 70.56 86 VAL A O 1
ATOM 699 N N . GLY A 1 87 ? 3.070 -6.273 -3.717 1.00 73.69 87 GLY A N 1
ATOM 700 C CA . GLY A 1 87 ? 2.383 -6.404 -5.002 1.00 73.69 87 GLY A CA 1
ATOM 701 C C . GLY A 1 87 ? 2.136 -5.102 -5.755 1.00 73.69 87 GLY A C 1
ATOM 702 O O . GLY A 1 87 ? 1.401 -5.112 -6.741 1.00 73.69 87 GLY A O 1
ATOM 703 N N . TYR A 1 88 ? 2.752 -3.988 -5.352 1.00 85.81 88 TYR A N 1
ATOM 704 C CA . TYR A 1 88 ? 2.688 -2.747 -6.122 1.00 85.81 88 TYR A CA 1
ATOM 705 C C . TYR A 1 88 ? 3.445 -2.916 -7.451 1.00 85.81 88 TYR A C 1
ATOM 707 O O . TYR A 1 88 ? 4.675 -2.993 -7.479 1.00 85.81 88 TYR A O 1
ATOM 715 N N . ARG A 1 89 ? 2.705 -2.979 -8.566 1.00 85.75 89 ARG A N 1
ATOM 716 C CA . ARG A 1 89 ? 3.239 -3.180 -9.925 1.00 85.75 89 ARG A CA 1
ATOM 717 C C . ARG A 1 89 ? 2.640 -2.167 -10.896 1.00 85.75 89 ARG A C 1
ATOM 719 O O . ARG A 1 89 ? 1.434 -1.947 -10.865 1.00 85.75 89 ARG A O 1
ATOM 726 N N . THR A 1 90 ? 3.460 -1.587 -11.772 1.00 88.81 90 THR A N 1
ATOM 727 C CA . THR A 1 90 ? 3.063 -0.547 -12.742 1.00 88.81 90 THR A CA 1
ATOM 728 C C . THR A 1 90 ? 3.500 -0.882 -14.169 1.00 88.81 90 THR A C 1
ATOM 730 O O . THR A 1 90 ? 4.419 -1.678 -14.377 1.00 88.81 90 THR A O 1
ATOM 733 N N . GLY A 1 91 ? 2.891 -0.233 -15.162 1.00 86.69 91 GLY A N 1
ATOM 734 C CA . GLY A 1 91 ? 3.164 -0.434 -16.586 1.00 86.69 91 GLY A CA 1
ATOM 735 C C . GLY A 1 91 ? 2.210 -1.433 -17.239 1.00 86.69 91 GLY A C 1
ATOM 736 O O . GLY A 1 91 ? 1.195 -1.810 -16.664 1.00 86.69 91 GLY A O 1
ATOM 737 N N . LYS A 1 92 ? 2.549 -1.885 -18.453 1.00 82.38 92 LYS A N 1
ATOM 738 C CA . LYS A 1 92 ? 1.655 -2.667 -19.331 1.00 82.38 92 LYS A CA 1
ATOM 739 C C . LYS A 1 92 ? 1.049 -3.929 -18.694 1.00 82.38 92 LYS A C 1
ATOM 741 O O . LYS A 1 92 ? -0.090 -4.263 -18.992 1.00 82.38 92 LYS A O 1
ATOM 746 N N . ASN A 1 93 ? 1.799 -4.597 -17.816 1.00 80.69 93 ASN A N 1
ATOM 747 C CA . ASN A 1 93 ? 1.359 -5.784 -17.068 1.00 80.69 93 ASN A CA 1
ATOM 748 C C . ASN A 1 93 ? 1.230 -5.498 -15.556 1.00 80.69 93 ASN A C 1
ATOM 750 O O . ASN A 1 93 ? 1.344 -6.406 -14.734 1.00 80.69 93 ASN A O 1
ATOM 754 N N . GLY A 1 94 ? 1.108 -4.222 -15.186 1.00 81.50 94 GLY A N 1
ATOM 755 C CA . GLY A 1 94 ? 0.946 -3.768 -13.812 1.00 81.50 94 GLY A CA 1
ATOM 756 C C . GLY A 1 94 ? -0.497 -3.865 -13.324 1.00 81.50 94 GLY A C 1
ATOM 757 O O . GLY A 1 94 ? -1.422 -4.141 -14.085 1.00 81.50 94 GLY A O 1
ATOM 758 N N . GLU A 1 95 ? -0.683 -3.608 -12.033 1.00 84.94 95 GLU A N 1
ATOM 759 C CA . GLU A 1 95 ? -2.008 -3.591 -11.419 1.00 84.94 95 GLU A CA 1
ATOM 760 C C . GLU A 1 95 ? -2.796 -2.351 -11.845 1.00 84.94 95 GLU A C 1
ATOM 762 O O . GLU A 1 95 ? -2.230 -1.279 -12.085 1.00 84.94 95 GLU A O 1
ATOM 767 N N . TRP A 1 96 ? -4.125 -2.467 -11.868 1.00 82.81 96 TRP A N 1
ATOM 768 C CA . TRP A 1 96 ? -5.003 -1.333 -12.145 1.00 82.81 96 TRP A CA 1
ATOM 769 C C . TRP A 1 96 ? -4.897 -0.256 -11.054 1.00 82.81 96 TRP A C 1
ATOM 771 O O . TRP A 1 96 ? -4.680 -0.566 -9.881 1.00 82.81 96 TRP A O 1
ATOM 781 N N . PHE A 1 97 ? -5.091 1.021 -11.411 1.00 84.31 97 PHE A N 1
ATOM 782 C CA . PHE A 1 97 ? -4.808 2.150 -10.511 1.00 84.31 97 PHE A CA 1
ATOM 783 C C . PHE A 1 97 ? -5.533 2.065 -9.158 1.00 84.31 97 PHE A C 1
ATOM 785 O O . PHE A 1 97 ? -4.971 2.464 -8.141 1.00 84.31 97 PHE A O 1
ATOM 792 N N . LYS A 1 98 ? -6.766 1.533 -9.117 1.00 78.81 98 LYS A N 1
ATOM 793 C CA . LYS A 1 98 ? -7.498 1.367 -7.851 1.00 78.81 98 LYS A CA 1
ATOM 794 C C . LYS A 1 98 ? -6.788 0.388 -6.922 1.00 78.81 98 LYS A C 1
ATOM 796 O O . LYS A 1 98 ? -6.562 0.726 -5.768 1.00 78.81 98 LYS A O 1
ATOM 801 N N . VAL A 1 99 ? -6.346 -0.754 -7.449 1.00 78.25 99 VAL A N 1
ATOM 802 C CA . VAL A 1 99 ? -5.607 -1.772 -6.686 1.00 78.25 99 VAL A CA 1
ATOM 803 C C . VAL A 1 99 ? -4.299 -1.191 -6.156 1.00 78.25 99 VAL A C 1
ATOM 805 O O . VAL A 1 99 ? -3.997 -1.316 -4.973 1.00 78.25 99 VAL A O 1
ATOM 808 N N . ARG A 1 100 ? -3.541 -0.474 -6.995 1.00 88.81 100 ARG A N 1
ATOM 809 C CA . ARG A 1 100 ? -2.295 0.178 -6.563 1.00 88.81 100 ARG A CA 1
ATOM 810 C C . ARG A 1 100 ? -2.524 1.168 -5.426 1.00 88.81 100 ARG A C 1
ATOM 812 O O . ARG A 1 100 ? -1.798 1.149 -4.440 1.00 88.81 100 ARG A O 1
ATOM 819 N N . ARG A 1 101 ? -3.550 2.009 -5.527 1.00 89.81 101 ARG A N 1
ATOM 820 C CA . ARG A 1 101 ? -3.870 3.016 -4.504 1.00 89.81 101 ARG A CA 1
ATOM 821 C C . ARG A 1 101 ? -4.423 2.401 -3.224 1.00 89.81 101 ARG A C 1
ATOM 823 O O . ARG A 1 101 ? -4.140 2.906 -2.143 1.00 89.81 101 ARG A O 1
ATOM 830 N N . GLU A 1 102 ? -5.135 1.282 -3.318 1.00 77.75 102 GLU A N 1
ATOM 831 C CA . GLU A 1 102 ? -5.494 0.472 -2.153 1.00 77.75 102 GLU A CA 1
ATOM 832 C C . GLU A 1 102 ? -4.246 -0.069 -1.450 1.00 77.75 102 GLU A C 1
ATOM 834 O O . GLU A 1 102 ? -4.142 0.068 -0.234 1.00 77.75 102 GLU A O 1
ATOM 839 N N . ILE A 1 103 ? -3.260 -0.593 -2.190 1.00 79.62 103 ILE A N 1
ATOM 840 C CA . ILE A 1 103 ? -1.964 -1.017 -1.631 1.00 79.62 103 ILE A CA 1
ATOM 841 C C . ILE A 1 103 ? -1.264 0.157 -0.933 1.00 79.62 103 ILE A C 1
ATOM 843 O O . ILE A 1 103 ? -0.769 -0.002 0.179 1.00 79.62 103 ILE A O 1
ATOM 847 N N . LEU A 1 104 ? -1.247 1.344 -1.541 1.00 90.25 104 LEU A N 1
ATOM 848 C CA . LEU A 1 104 ? -0.607 2.531 -0.963 1.00 90.25 104 LEU A CA 1
ATOM 849 C C . LEU A 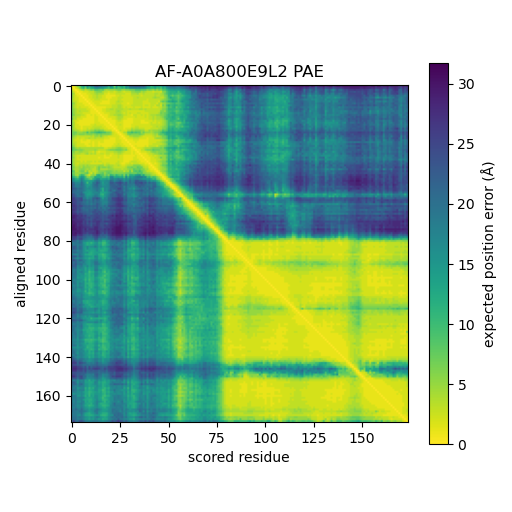1 104 ? -1.328 3.038 0.297 1.00 90.25 104 LEU A C 1
ATOM 851 O O . LEU A 1 104 ? -0.670 3.359 1.284 1.00 90.25 104 LEU A O 1
ATOM 855 N N . ASN A 1 105 ? -2.665 3.042 0.309 1.00 84.06 105 ASN A N 1
ATOM 856 C CA . ASN A 1 105 ? -3.455 3.283 1.522 1.00 84.06 105 ASN A CA 1
ATOM 857 C C . ASN A 1 105 ? -3.081 2.285 2.615 1.00 84.06 105 ASN A C 1
ATOM 859 O O . ASN A 1 105 ? -2.810 2.664 3.752 1.00 84.06 105 ASN A O 1
ATOM 863 N N . CYS A 1 106 ? -3.013 1.006 2.256 1.00 77.38 106 CYS A N 1
ATOM 864 C CA . CYS A 1 106 ? -2.623 -0.041 3.181 1.00 77.38 106 CYS A CA 1
ATOM 865 C C . CYS A 1 106 ? -1.227 0.218 3.751 1.00 77.38 106 CYS A C 1
ATOM 867 O O . CYS A 1 106 ? -1.058 0.182 4.962 1.00 77.38 106 CYS A O 1
ATOM 869 N N . MET A 1 107 ? -0.250 0.568 2.915 1.00 87.38 107 MET A N 1
ATOM 870 C CA . MET A 1 107 ? 1.094 0.933 3.367 1.00 87.38 107 MET A CA 1
ATOM 871 C C . MET A 1 107 ? 1.098 2.073 4.374 1.00 87.38 107 MET A C 1
ATOM 873 O O . MET A 1 107 ? 1.889 2.036 5.314 1.00 87.38 107 MET A O 1
ATOM 877 N N . PHE A 1 108 ? 0.274 3.096 4.153 1.00 90.12 108 PHE A N 1
ATOM 878 C CA . PHE A 1 108 ? 0.253 4.274 5.004 1.00 90.12 108 PHE A CA 1
ATOM 879 C C . PHE A 1 108 ? -0.412 3.988 6.352 1.00 90.12 108 PHE A C 1
ATOM 881 O O . PHE A 1 108 ? 0.177 4.277 7.388 1.00 90.12 108 PHE A O 1
ATOM 888 N N . PHE A 1 109 ? -1.595 3.373 6.359 1.00 80.31 109 PHE A N 1
ATOM 889 C CA . PHE A 1 109 ? -2.383 3.179 7.581 1.00 80.31 109 PHE A CA 1
ATOM 890 C C . PHE A 1 109 ? -1.981 1.961 8.415 1.00 80.31 109 PHE A C 1
ATOM 892 O O . PHE A 1 109 ? -2.365 1.866 9.580 1.00 80.31 109 PHE A O 1
ATOM 899 N N . ASN A 1 110 ? -1.211 1.030 7.849 1.00 71.31 110 ASN A N 1
ATOM 900 C CA . ASN A 1 110 ? -0.915 -0.255 8.474 1.00 71.31 110 ASN A CA 1
ATOM 901 C C . ASN A 1 110 ? 0.587 -0.459 8.697 1.00 71.31 110 ASN A C 1
ATOM 903 O O . ASN A 1 110 ? 1.427 0.078 7.974 1.00 71.31 110 ASN A O 1
ATOM 907 N N . LYS A 1 111 ? 0.958 -1.307 9.668 1.00 76.31 111 LYS A N 1
ATOM 908 C CA . LYS A 1 111 ? 2.322 -1.846 9.705 1.00 76.31 111 LYS A CA 1
ATOM 909 C C . LYS A 1 111 ? 2.557 -2.680 8.454 1.00 76.31 111 LYS A C 1
ATOM 911 O O . LYS A 1 111 ? 1.683 -3.411 7.982 1.00 76.31 111 LYS A O 1
ATOM 916 N N . ILE A 1 112 ? 3.777 -2.583 7.949 1.00 76.75 112 ILE A N 1
ATOM 917 C CA . ILE A 1 112 ? 4.204 -3.316 6.764 1.00 76.75 112 ILE A CA 1
ATOM 918 C C . ILE A 1 112 ? 4.884 -4.638 7.127 1.00 76.75 112 ILE A C 1
ATOM 920 O O . ILE A 1 112 ? 5.463 -4.745 8.214 1.00 76.75 112 ILE A O 1
ATOM 924 N N . PRO A 1 113 ? 4.840 -5.640 6.232 1.00 70.75 113 PRO A N 1
ATOM 925 C CA . PRO A 1 113 ? 5.586 -6.875 6.420 1.00 70.75 113 PRO A CA 1
ATOM 926 C C . PRO A 1 113 ? 7.086 -6.591 6.538 1.00 70.75 113 PRO A C 1
ATOM 928 O O . PRO A 1 113 ? 7.614 -5.667 5.919 1.00 70.75 113 PRO A O 1
ATOM 931 N N . LYS A 1 114 ? 7.779 -7.400 7.343 1.00 69.00 114 LYS A N 1
ATOM 932 C CA . LYS A 1 114 ? 9.235 -7.325 7.505 1.00 69.00 114 LYS A CA 1
ATOM 933 C C . LYS A 1 114 ? 9.902 -8.044 6.336 1.00 69.00 114 LYS A C 1
ATOM 935 O O . LYS A 1 114 ? 9.972 -9.268 6.334 1.00 69.00 114 LYS A O 1
ATOM 940 N N . VAL A 1 115 ? 10.351 -7.280 5.345 1.00 66.06 115 VAL A N 1
ATOM 941 C CA . VAL A 1 115 ? 10.916 -7.819 4.091 1.00 66.06 115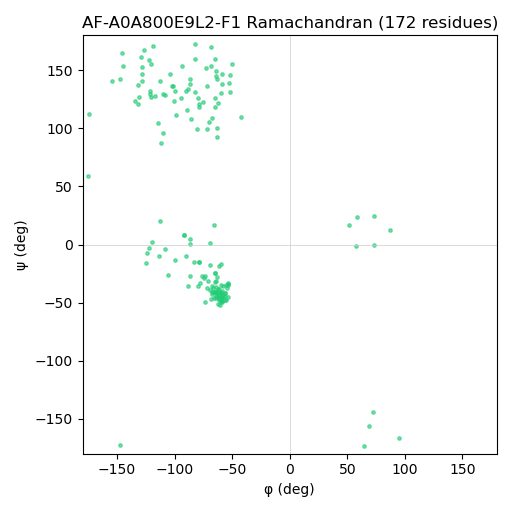 VAL A CA 1
ATOM 942 C C . VAL A 1 115 ? 12.445 -7.833 4.070 1.00 66.06 115 VAL A C 1
ATOM 944 O O . VAL A 1 115 ? 13.036 -8.467 3.206 1.00 66.06 115 VAL A O 1
ATOM 947 N N . HIS A 1 116 ? 13.082 -7.132 5.010 1.00 67.62 116 HIS A N 1
ATOM 948 C CA . HIS A 1 116 ? 14.532 -6.959 5.080 1.00 67.62 116 HIS A CA 1
ATOM 949 C C . HIS A 1 116 ? 15.000 -6.863 6.544 1.00 67.62 116 HIS A C 1
ATOM 951 O O . HIS A 1 116 ? 14.215 -7.054 7.478 1.00 67.62 116 HIS A O 1
ATOM 957 N N . SER A 1 117 ? 16.282 -6.543 6.734 1.00 71.94 117 SER A N 1
ATOM 958 C CA . SER A 1 117 ? 16.897 -6.222 8.024 1.00 71.94 117 SER A CA 1
ATOM 959 C C . SER A 1 117 ? 16.117 -5.167 8.820 1.00 71.94 117 SER A C 1
ATOM 961 O O . SER A 1 117 ? 15.386 -4.340 8.267 1.00 71.94 117 SER A O 1
ATOM 963 N N . ILE A 1 118 ? 16.293 -5.183 10.142 1.00 71.38 118 ILE A N 1
ATOM 964 C CA . ILE A 1 118 ? 15.620 -4.253 11.059 1.00 71.38 118 ILE A CA 1
ATOM 965 C C . ILE A 1 118 ? 15.967 -2.805 10.698 1.00 71.3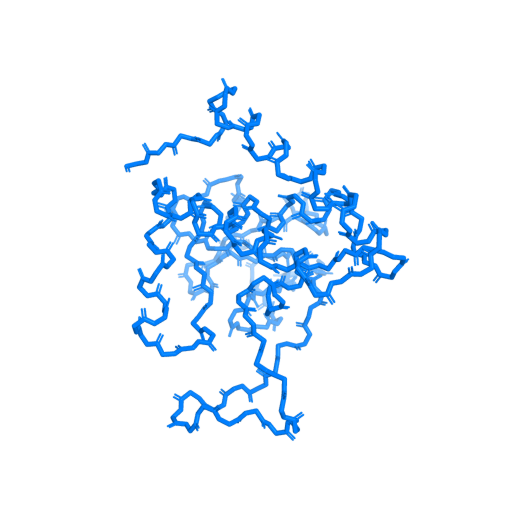8 118 ILE A C 1
ATOM 967 O O . ILE A 1 118 ? 15.086 -1.952 10.682 1.00 71.38 118 ILE A O 1
ATOM 971 N N . GLU A 1 119 ? 17.220 -2.541 10.336 1.00 74.44 119 GLU A N 1
ATOM 972 C CA . GLU A 1 119 ? 17.716 -1.222 9.943 1.00 74.44 119 GLU A CA 1
ATOM 973 C C . GLU A 1 119 ? 16.970 -0.696 8.716 1.00 74.44 119 GLU A C 1
ATOM 975 O O . GLU A 1 119 ? 16.500 0.441 8.720 1.00 74.44 119 GLU A O 1
ATOM 980 N N . TYR A 1 120 ? 16.786 -1.538 7.695 1.00 78.56 120 TYR A N 1
ATOM 981 C CA . TYR A 1 120 ? 15.998 -1.179 6.520 1.00 78.56 120 TYR A CA 1
ATOM 982 C C . TYR A 1 120 ? 14.529 -0.948 6.884 1.00 78.56 120 TYR A C 1
ATOM 984 O O . TYR A 1 120 ? 13.927 0.037 6.459 1.00 78.56 120 TYR A O 1
ATOM 992 N N . MET A 1 121 ? 13.940 -1.820 7.706 1.00 80.94 121 MET A N 1
ATOM 993 C CA . MET A 1 121 ? 12.545 -1.668 8.126 1.00 80.94 121 MET A CA 1
ATOM 994 C C . MET A 1 121 ? 12.328 -0.397 8.961 1.00 80.94 121 MET A C 1
ATOM 996 O O . MET A 1 121 ? 11.278 0.232 8.844 1.00 80.94 121 MET A O 1
ATOM 1000 N N . ASN A 1 122 ? 13.332 0.046 9.723 1.00 83.06 122 ASN A N 1
ATOM 1001 C CA . ASN A 1 122 ? 13.286 1.296 10.480 1.00 83.06 122 ASN A CA 1
ATOM 1002 C C . ASN A 1 122 ? 13.192 2.533 9.573 1.00 83.06 122 ASN A C 1
ATOM 1004 O O . ASN A 1 122 ? 12.672 3.562 10.017 1.00 83.06 122 ASN A O 1
ATOM 1008 N N . LEU A 1 123 ? 13.641 2.464 8.312 1.00 88.38 123 LEU A N 1
ATOM 1009 C CA . LEU A 1 123 ? 13.482 3.552 7.334 1.00 88.38 123 LEU A CA 1
ATOM 1010 C C . LEU A 1 123 ? 12.009 3.832 7.018 1.00 88.38 123 LEU A C 1
ATOM 1012 O O . LEU A 1 123 ? 11.647 4.970 6.743 1.00 88.38 123 LEU A O 1
ATOM 1016 N N . TRP A 1 124 ? 11.148 2.823 7.130 1.00 89.75 124 TRP A N 1
ATOM 1017 C CA . TRP A 1 124 ? 9.728 2.934 6.809 1.00 89.75 124 TRP A CA 1
ATOM 1018 C C . TRP A 1 124 ? 8.877 3.600 7.895 1.00 89.75 124 TRP A C 1
ATOM 1020 O O . TRP A 1 124 ? 7.760 4.015 7.602 1.00 89.75 124 TRP A O 1
ATOM 1030 N N . GLY A 1 125 ? 9.386 3.736 9.123 1.00 90.56 125 GLY A N 1
ATOM 1031 C CA . GLY A 1 125 ? 8.677 4.399 10.223 1.00 90.56 125 GLY A CA 1
ATOM 1032 C C . GLY A 1 125 ? 7.396 3.690 10.677 1.00 90.56 125 GLY A C 1
ATOM 1033 O O . GLY A 1 125 ? 7.075 2.591 10.229 1.00 90.56 125 GLY A O 1
ATOM 1034 N N . GLU A 1 126 ? 6.649 4.324 11.574 1.00 87.56 126 GLU A N 1
ATOM 1035 C CA . GLU A 1 126 ? 5.375 3.793 12.078 1.00 87.56 126 GLU A CA 1
ATOM 1036 C C . GLU A 1 126 ? 4.211 4.100 11.119 1.00 87.56 126 GLU A C 1
ATOM 1038 O O . GLU A 1 126 ? 4.336 4.999 10.277 1.00 87.56 126 GLU A O 1
ATOM 1043 N N . PRO A 1 127 ? 3.085 3.366 11.199 1.00 88.00 127 PRO A N 1
ATOM 1044 C CA . PRO A 1 127 ? 1.873 3.691 10.449 1.00 88.00 127 PRO A CA 1
ATOM 1045 C C . PRO A 1 127 ? 1.460 5.150 10.650 1.00 88.00 127 PRO A C 1
ATOM 1047 O O . PRO A 1 127 ? 1.682 5.712 11.718 1.00 88.00 127 PRO A O 1
ATOM 1050 N N . LYS A 1 128 ? 0.901 5.760 9.605 1.00 88.88 128 LYS A N 1
ATOM 1051 C CA . LYS A 1 128 ? 0.476 7.165 9.529 1.00 88.88 128 LYS A CA 1
ATOM 1052 C C . LYS A 1 128 ? 1.562 8.210 9.797 1.00 88.88 128 LYS A C 1
ATOM 1054 O O . LYS A 1 128 ? 1.300 9.392 9.663 1.00 88.88 128 LYS A O 1
ATOM 1059 N N . SER A 1 129 ? 2.799 7.836 10.108 1.00 94.38 129 SER A N 1
ATOM 1060 C CA . SER A 1 129 ? 3.848 8.830 10.347 1.00 94.38 129 SER A CA 1
ATOM 1061 C C . SER A 1 129 ? 4.236 9.581 9.065 1.00 94.38 129 SER A C 1
ATOM 1063 O O . SER A 1 129 ? 4.209 9.037 7.956 1.00 94.38 129 SER A O 1
ATOM 1065 N N . LYS A 1 130 ? 4.732 10.816 9.206 1.00 95.56 130 LYS A N 1
ATOM 1066 C CA . LYS A 1 130 ? 5.352 11.538 8.080 1.00 95.56 130 LYS A CA 1
ATOM 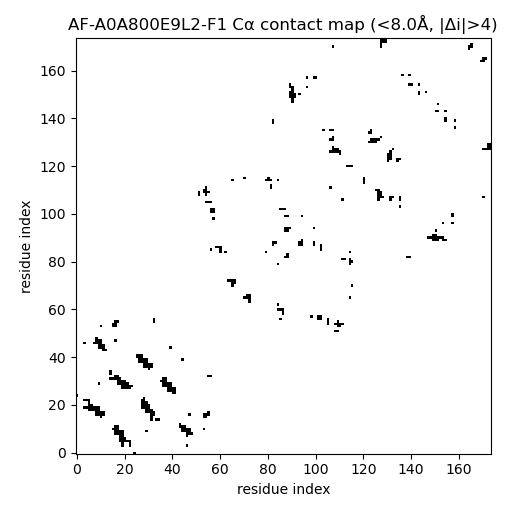1067 C C . LYS A 1 130 ? 6.482 10.723 7.434 1.00 95.56 130 LYS A C 1
ATOM 1069 O O . LYS A 1 130 ? 6.611 10.697 6.214 1.00 95.56 130 LYS A O 1
ATOM 1074 N N . LYS A 1 131 ? 7.258 9.989 8.242 1.00 96.00 131 LYS A N 1
ATOM 1075 C CA . LYS A 1 131 ? 8.330 9.098 7.766 1.00 96.00 131 LYS A CA 1
ATOM 1076 C C . LYS A 1 131 ? 7.798 8.001 6.840 1.00 96.00 131 LYS A C 1
ATOM 1078 O O . LYS A 1 131 ? 8.396 7.741 5.800 1.00 96.00 131 LYS A O 1
ATOM 1083 N N . ARG A 1 132 ? 6.650 7.406 7.180 1.00 95.12 132 ARG A N 1
ATOM 1084 C CA . ARG A 1 132 ? 5.961 6.415 6.347 1.00 95.12 132 ARG A CA 1
ATOM 1085 C C . ARG A 1 132 ? 5.576 6.977 4.989 1.00 95.12 132 ARG A C 1
ATOM 1087 O O . ARG A 1 132 ? 5.845 6.347 3.970 1.00 95.12 132 ARG A O 1
ATOM 1094 N N . TYR A 1 133 ? 4.960 8.153 4.988 1.00 96.88 133 TYR A N 1
ATOM 1095 C CA . TYR A 1 133 ? 4.576 8.858 3.770 1.00 96.88 133 TYR A CA 1
ATOM 1096 C C . TYR A 1 133 ? 5.784 9.148 2.867 1.00 96.88 133 TYR A C 1
ATOM 1098 O O . TYR A 1 133 ? 5.767 8.784 1.689 1.00 96.88 133 TYR A O 1
ATOM 1106 N N . GLU A 1 134 ? 6.859 9.716 3.421 1.00 96.81 134 GLU A N 1
ATOM 1107 C CA . GLU A 1 134 ? 8.070 10.019 2.648 1.00 96.81 134 GLU A CA 1
ATOM 1108 C C . GLU A 1 134 ? 8.720 8.749 2.090 1.00 96.81 134 GLU A C 1
ATOM 1110 O O . GLU A 1 134 ? 9.110 8.715 0.924 1.00 96.81 134 GLU A O 1
ATOM 1115 N N . GLN A 1 135 ? 8.771 7.665 2.871 1.00 95.50 135 GLN A N 1
ATOM 1116 C CA . GLN A 1 135 ? 9.360 6.411 2.406 1.00 95.50 135 GLN A CA 1
ATOM 1117 C C . GLN A 1 135 ? 8.541 5.758 1.282 1.00 95.50 135 GLN A C 1
ATOM 1119 O O . GLN A 1 135 ? 9.128 5.189 0.356 1.00 95.50 135 GLN A O 1
ATOM 1124 N N . ILE A 1 136 ? 7.204 5.863 1.315 1.00 95.25 136 ILE A N 1
ATOM 1125 C CA . ILE A 1 136 ? 6.340 5.433 0.203 1.00 95.25 136 ILE A CA 1
ATOM 1126 C C . ILE A 1 136 ? 6.694 6.229 -1.060 1.00 95.25 136 ILE A C 1
ATOM 1128 O O . ILE A 1 136 ? 6.985 5.625 -2.094 1.00 95.25 136 ILE A O 1
ATOM 1132 N N . LYS A 1 137 ? 6.734 7.567 -0.979 1.00 95.69 137 LYS A N 1
ATOM 1133 C CA . LYS A 1 137 ? 7.068 8.431 -2.125 1.00 95.69 137 LYS A CA 1
ATOM 1134 C C . LYS A 1 137 ? 8.455 8.140 -2.682 1.00 95.69 137 LYS A C 1
ATOM 1136 O O . LYS A 1 137 ? 8.599 7.967 -3.891 1.00 95.69 137 LYS A O 1
ATOM 1141 N N . HIS A 1 138 ? 9.453 8.050 -1.808 1.00 93.12 138 HIS A N 1
ATOM 1142 C CA . HIS A 1 138 ? 10.835 7.781 -2.186 1.00 93.12 138 HIS A CA 1
ATOM 1143 C C . HIS A 1 138 ? 10.961 6.440 -2.913 1.00 93.12 138 HIS A C 1
ATOM 1145 O O . HIS A 1 138 ? 11.538 6.377 -3.994 1.00 93.12 138 HIS A O 1
ATOM 1151 N N . SER A 1 139 ? 10.310 5.394 -2.396 1.00 91.06 139 SER A N 1
ATOM 1152 C CA . SER A 1 139 ? 10.330 4.065 -3.016 1.00 91.06 139 SER A CA 1
ATOM 1153 C C . SER A 1 139 ? 9.661 4.046 -4.399 1.00 91.06 139 SER A C 1
ATOM 1155 O O . SER A 1 139 ? 10.131 3.351 -5.300 1.00 91.06 139 SER A O 1
ATOM 1157 N N . ILE A 1 140 ? 8.579 4.814 -4.597 1.00 92.19 140 ILE A N 1
ATOM 1158 C CA . ILE A 1 140 ? 7.947 4.969 -5.919 1.00 92.19 140 ILE A CA 1
ATOM 1159 C C . ILE A 1 140 ? 8.877 5.737 -6.867 1.00 92.19 140 ILE A C 1
ATOM 1161 O O . ILE A 1 140 ? 9.020 5.351 -8.027 1.00 92.19 140 ILE A O 1
ATOM 1165 N N . TYR A 1 141 ? 9.522 6.802 -6.383 1.00 87.56 141 TYR A N 1
ATOM 1166 C CA . TYR A 1 141 ? 10.423 7.635 -7.177 1.00 87.56 141 TYR A CA 1
ATOM 1167 C C . TYR A 1 141 ? 11.681 6.885 -7.625 1.00 87.56 141 TYR A C 1
ATOM 1169 O O . TYR A 1 141 ? 12.025 6.924 -8.806 1.00 87.56 141 TYR A O 1
ATOM 1177 N N . ASP A 1 142 ? 12.337 6.149 -6.729 1.00 81.94 142 ASP A N 1
ATOM 1178 C CA . ASP A 1 142 ? 13.531 5.364 -7.056 1.00 81.94 142 ASP A CA 1
ATOM 1179 C C . ASP A 1 142 ? 13.229 4.293 -8.102 1.00 81.94 142 ASP A C 1
ATOM 1181 O O . ASP A 1 142 ? 13.993 4.108 -9.053 1.00 81.94 142 ASP A O 1
ATOM 1185 N N . ALA A 1 143 ? 12.051 3.667 -8.016 1.00 77.38 143 ALA A N 1
ATOM 1186 C CA . ALA A 1 143 ? 11.591 2.725 -9.025 1.00 77.38 143 ALA A CA 1
ATOM 1187 C C . ALA A 1 143 ? 11.430 3.364 -10.420 1.00 77.38 143 ALA A C 1
ATOM 1189 O O . ALA A 1 143 ? 11.421 2.633 -11.410 1.00 77.38 143 ALA A O 1
ATOM 1190 N N . LYS A 1 144 ? 11.334 4.696 -10.552 1.00 70.31 144 LYS A N 1
ATOM 1191 C CA . LYS A 1 144 ? 11.297 5.365 -11.865 1.00 70.31 144 LYS A CA 1
ATOM 1192 C C . LYS A 1 144 ? 12.649 5.385 -12.576 1.00 70.31 144 LYS A C 1
ATOM 1194 O O . LYS A 1 144 ? 12.674 5.421 -13.804 1.00 70.31 144 LYS A O 1
ATOM 1199 N N . ARG A 1 145 ? 13.765 5.351 -11.836 1.00 64.12 145 ARG A N 1
ATOM 1200 C CA . ARG A 1 145 ? 15.127 5.505 -12.391 1.00 64.12 145 ARG A CA 1
ATOM 1201 C C . ARG A 1 145 ? 15.585 4.320 -13.247 1.00 64.12 145 ARG A C 1
ATOM 1203 O O . ARG A 1 145 ? 16.527 4.456 -14.014 1.00 64.12 145 ARG A O 1
ATOM 1210 N N . VAL A 1 146 ? 14.916 3.177 -13.116 1.00 64.81 146 VAL A N 1
ATOM 1211 C CA . VAL A 1 146 ? 15.316 1.887 -13.706 1.00 64.81 146 VAL A CA 1
ATOM 1212 C C . VAL A 1 146 ? 14.282 1.299 -14.676 1.00 64.81 146 VAL A C 1
ATOM 1214 O O . VAL A 1 146 ? 14.486 0.200 -15.178 1.00 64.81 146 VAL A O 1
ATOM 1217 N N . ASN A 1 147 ? 13.164 1.986 -14.947 1.00 64.56 147 ASN A N 1
ATOM 1218 C CA . ASN A 1 147 ? 11.998 1.382 -15.605 1.00 64.56 147 ASN A CA 1
ATOM 1219 C C . ASN A 1 147 ? 11.496 2.122 -16.858 1.00 64.56 147 ASN A C 1
ATOM 1221 O O . ASN A 1 147 ? 11.861 3.260 -17.137 1.00 64.56 147 ASN A O 1
ATOM 1225 N N . THR A 1 148 ? 10.619 1.435 -17.600 1.00 65.94 148 THR A N 1
ATOM 1226 C CA . THR A 1 148 ? 10.003 1.893 -18.858 1.00 65.94 148 THR A CA 1
ATOM 1227 C C . THR A 1 148 ? 9.077 3.109 -18.694 1.00 65.94 148 THR A C 1
ATOM 1229 O O . THR A 1 148 ? 8.563 3.378 -17.605 1.00 65.94 148 THR A O 1
ATOM 1232 N N . LEU A 1 149 ? 8.823 3.822 -19.802 1.00 65.12 149 LEU A N 1
ATOM 1233 C CA . LEU A 1 149 ? 7.968 5.020 -19.857 1.00 65.12 149 LEU A CA 1
ATOM 1234 C C .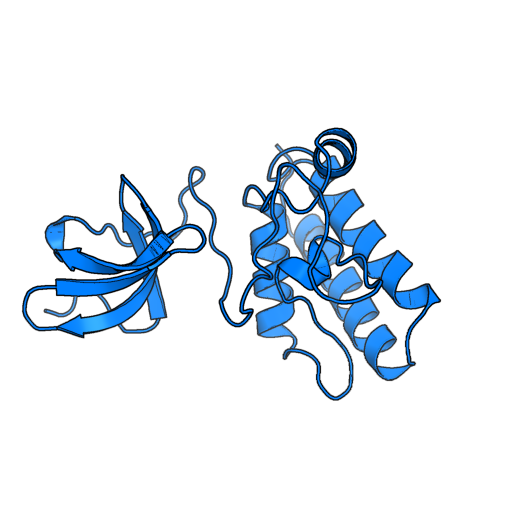 LEU A 1 149 ? 6.544 4.776 -19.321 1.00 65.12 149 LEU A C 1
ATOM 1236 O O . LEU A 1 149 ? 6.061 5.569 -18.513 1.00 65.12 149 LEU A O 1
ATOM 1240 N N . ASP A 1 150 ? 5.901 3.665 -19.695 1.00 63.62 150 ASP A N 1
ATOM 1241 C CA . ASP A 1 150 ? 4.538 3.336 -19.243 1.00 63.62 150 ASP A CA 1
ATOM 1242 C C . ASP A 1 150 ? 4.471 3.141 -17.724 1.00 63.62 150 ASP A C 1
ATOM 1244 O O . ASP A 1 150 ? 3.582 3.666 -17.051 1.00 63.62 150 ASP A O 1
ATOM 1248 N N . SER A 1 151 ? 5.458 2.445 -17.153 1.00 80.06 151 SER A N 1
ATOM 1249 C CA . SER A 1 151 ? 5.555 2.261 -15.705 1.00 80.06 151 SER A CA 1
ATOM 1250 C C . SER A 1 151 ? 5.795 3.578 -14.959 1.00 80.06 151 SER A C 1
ATOM 1252 O O . SER A 1 151 ? 5.459 3.662 -13.779 1.00 80.06 151 SER A O 1
ATOM 1254 N N . ASN A 1 152 ? 6.372 4.592 -15.609 1.00 86.75 152 ASN A N 1
ATOM 1255 C CA . ASN A 1 152 ? 6.618 5.901 -15.003 1.00 86.75 152 ASN A CA 1
ATOM 1256 C C . ASN A 1 152 ? 5.369 6.781 -14.984 1.00 86.75 152 ASN A C 1
ATOM 1258 O O . ASN A 1 152 ? 5.145 7.446 -13.976 1.00 86.75 152 ASN A O 1
ATOM 1262 N N . LYS A 1 153 ? 4.515 6.714 -16.014 1.00 89.62 153 LYS A N 1
ATOM 1263 C CA . LYS A 1 153 ? 3.221 7.416 -16.021 1.00 89.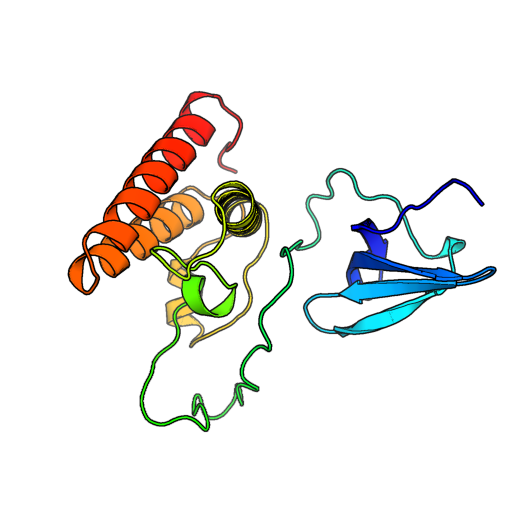62 153 LYS A CA 1
ATOM 1264 C C . LYS A 1 153 ? 2.336 6.985 -14.849 1.00 89.62 153 LYS A C 1
ATOM 1266 O O . LYS A 1 153 ? 1.846 7.824 -14.103 1.00 89.62 153 LYS A O 1
ATOM 1271 N N . ASP A 1 154 ? 2.195 5.676 -14.650 1.00 92.62 154 ASP A N 1
ATOM 1272 C CA . ASP A 1 154 ? 1.438 5.112 -13.527 1.00 92.62 154 ASP A CA 1
ATOM 1273 C C . ASP A 1 154 ? 1.948 5.600 -12.162 1.00 92.62 154 ASP A C 1
ATOM 1275 O O . ASP A 1 154 ? 1.157 5.921 -11.275 1.00 92.62 154 ASP A O 1
ATOM 1279 N N . ARG A 1 155 ? 3.275 5.660 -12.000 1.00 93.25 155 ARG A N 1
ATOM 1280 C CA . ARG A 1 155 ? 3.923 6.128 -10.767 1.00 93.25 155 ARG A CA 1
ATOM 1281 C C . ARG A 1 155 ? 3.721 7.618 -10.548 1.00 93.25 155 ARG A C 1
ATOM 1283 O O . ARG A 1 155 ? 3.495 8.027 -9.416 1.00 93.25 155 ARG A O 1
ATOM 1290 N N . ASP A 1 156 ? 3.779 8.418 -11.608 1.00 94.25 156 ASP A N 1
ATOM 1291 C CA . ASP A 1 156 ? 3.508 9.854 -11.536 1.00 94.25 156 ASP A CA 1
ATOM 1292 C C . ASP A 1 156 ? 2.065 10.137 -11.129 1.00 94.25 156 ASP A C 1
ATOM 1294 O O . ASP A 1 156 ? 1.813 11.008 -10.293 1.00 94.25 156 ASP A O 1
ATOM 1298 N N . ASP A 1 157 ? 1.123 9.364 -11.661 1.00 95.50 157 ASP A N 1
ATOM 1299 C CA . ASP A 1 157 ? -0.282 9.461 -11.279 1.00 95.50 157 ASP A CA 1
ATOM 1300 C C . ASP A 1 157 ? -0.512 9.034 -9.821 1.00 95.50 157 ASP A C 1
ATOM 1302 O O . ASP A 1 157 ? -1.312 9.655 -9.116 1.00 95.50 157 ASP A O 1
ATOM 1306 N N . ASP A 1 158 ? 0.198 8.013 -9.337 1.00 96.62 158 ASP A N 1
ATOM 1307 C CA . ASP A 1 158 ? 0.111 7.572 -7.942 1.00 96.62 158 ASP A CA 1
ATOM 1308 C C . ASP A 1 158 ? 0.782 8.557 -6.966 1.00 96.62 158 ASP A C 1
ATOM 1310 O O . ASP A 1 158 ? 0.231 8.812 -5.895 1.00 96.62 158 ASP A O 1
ATOM 1314 N N . LEU A 1 159 ? 1.914 9.172 -7.335 1.00 96.62 159 LEU A N 1
ATOM 1315 C CA . LEU A 1 159 ? 2.574 10.219 -6.540 1.00 96.62 159 LEU A CA 1
ATOM 1316 C C . LEU A 1 159 ? 1.665 11.439 -6.359 1.00 96.62 159 LEU A C 1
ATOM 1318 O O . LEU A 1 159 ? 1.460 11.885 -5.230 1.00 96.62 159 LEU A O 1
ATOM 1322 N N . LYS A 1 160 ? 1.055 11.927 -7.448 1.00 97.31 160 LYS A N 1
ATOM 1323 C CA . LYS A 1 160 ? 0.064 13.016 -7.386 1.00 97.31 160 LYS A CA 1
ATOM 1324 C C . LYS A 1 160 ? -1.125 12.634 -6.511 1.00 97.31 160 LYS A C 1
ATOM 1326 O O . LYS A 1 160 ? -1.617 13.446 -5.732 1.00 97.31 160 LYS A O 1
ATOM 1331 N N . TRP A 1 161 ? -1.602 11.396 -6.635 1.00 97.44 161 TRP A N 1
ATOM 1332 C CA . TRP A 1 161 ? -2.729 10.919 -5.843 1.00 97.44 161 TRP A CA 1
ATOM 1333 C C . TRP A 1 161 ? -2.409 10.869 -4.340 1.00 97.44 161 TRP A C 1
ATOM 1335 O O . TRP A 1 161 ? -3.255 11.286 -3.547 1.00 97.44 161 TRP A O 1
ATOM 1345 N N . ILE A 1 162 ? -1.205 10.427 -3.955 1.00 96.25 162 ILE A N 1
ATOM 1346 C CA . ILE A 1 162 ? -0.726 10.429 -2.561 1.00 96.25 162 ILE A CA 1
ATOM 1347 C C . ILE A 1 162 ? -0.656 11.864 -2.009 1.00 96.25 162 ILE A C 1
ATOM 1349 O O . ILE A 1 162 ? -1.129 12.126 -0.905 1.00 96.25 162 ILE A O 1
ATOM 1353 N N . GLU A 1 163 ? -0.125 12.815 -2.781 1.00 96.69 163 GLU A N 1
ATOM 1354 C CA . GLU A 1 163 ? -0.063 14.229 -2.376 1.00 96.69 163 GLU A CA 1
ATOM 1355 C C . GLU A 1 163 ? -1.458 14.832 -2.169 1.00 96.69 163 GLU A C 1
ATOM 1357 O O . GLU A 1 163 ? -1.683 15.577 -1.212 1.00 96.69 163 GLU A O 1
ATOM 1362 N N . LEU A 1 164 ? -2.422 14.457 -3.015 1.00 96.75 164 LEU A N 1
ATOM 1363 C CA . LEU A 1 164 ? -3.821 14.841 -2.839 1.00 96.75 164 LEU A CA 1
ATOM 1364 C C . LEU A 1 164 ? -4.444 14.234 -1.578 1.00 96.75 164 LEU A C 1
ATOM 1366 O O . LEU A 1 164 ? -5.287 14.890 -0.972 1.00 96.75 164 LEU A O 1
ATOM 1370 N N . GLN A 1 165 ? -4.044 13.029 -1.151 1.00 94.25 165 GLN A N 1
ATOM 1371 C CA . GLN A 1 165 ? -4.562 12.456 0.098 1.00 94.25 165 GLN A CA 1
ATOM 1372 C C . GLN A 1 165 ? -4.152 13.293 1.309 1.00 94.25 165 GLN A C 1
ATOM 1374 O O . GLN A 1 165 ? -4.983 13.536 2.179 1.00 94.25 165 GLN A O 1
ATOM 1379 N N . VAL A 1 166 ? -2.910 13.780 1.343 1.00 94.06 166 VAL A N 1
ATOM 1380 C CA . VAL A 1 166 ? -2.442 14.678 2.410 1.00 94.06 166 VAL A CA 1
ATOM 1381 C C . VAL A 1 166 ? -3.132 16.039 2.307 1.00 94.06 166 VAL A C 1
ATOM 1383 O O . VAL A 1 166 ? -3.668 16.529 3.293 1.00 94.06 166 VAL A O 1
ATOM 1386 N N . LYS A 1 167 ? -3.193 16.632 1.105 1.00 95.25 167 LYS A N 1
ATOM 1387 C CA . LYS A 1 167 ? -3.828 17.945 0.887 1.00 95.25 167 LYS A CA 1
ATOM 1388 C C . LYS A 1 167 ? -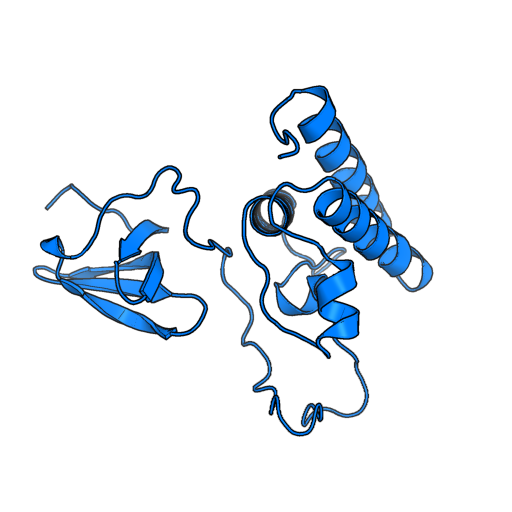5.310 17.966 1.281 1.00 95.25 167 LYS A C 1
ATOM 1390 O O . LYS A 1 167 ? -5.799 18.991 1.744 1.00 95.25 167 LYS A O 1
ATOM 1395 N N . ASN A 1 168 ? -6.011 16.854 1.078 1.00 92.50 168 ASN A N 1
ATOM 1396 C CA . ASN A 1 168 ? -7.434 16.718 1.380 1.00 92.50 168 ASN A CA 1
ATOM 1397 C C . ASN A 1 168 ? -7.704 16.186 2.800 1.00 92.50 168 ASN A C 1
ATOM 1399 O O . ASN A 1 168 ? -8.850 15.864 3.095 1.00 92.50 168 ASN A O 1
ATOM 1403 N N . ASN A 1 169 ? -6.681 16.065 3.657 1.00 88.31 169 ASN A N 1
ATOM 1404 C CA . ASN A 1 169 ? -6.776 15.498 5.011 1.00 88.31 169 ASN A CA 1
ATOM 1405 C C . ASN A 1 169 ? -7.288 14.044 5.061 1.00 88.31 169 ASN A C 1
ATOM 1407 O O . ASN A 1 169 ? -7.788 13.581 6.077 1.00 88.31 169 ASN A O 1
ATOM 1411 N N . ASN A 1 170 ? -7.144 13.285 3.973 1.00 80.69 170 ASN A N 1
ATOM 1412 C CA . ASN A 1 170 ? -7.413 11.847 3.993 1.00 80.69 170 ASN A CA 1
ATOM 1413 C C . ASN A 1 170 ? -6.247 11.081 4.633 1.00 80.69 170 ASN A C 1
ATOM 1415 O O . ASN A 1 170 ? -6.462 10.042 5.247 1.00 80.69 170 ASN A O 1
ATOM 1419 N N . TRP A 1 171 ? -5.010 11.562 4.458 1.00 88.25 171 TRP A N 1
ATOM 1420 C CA . TRP A 1 171 ? -3.798 11.023 5.084 1.00 88.25 171 TRP A CA 1
ATOM 1421 C C . TRP A 1 171 ? -3.260 12.025 6.103 1.00 88.25 171 TRP A C 1
ATOM 1423 O O . TRP A 1 171 ? -2.418 12.863 5.783 1.00 88.25 171 TRP A O 1
ATOM 1433 N N . GLU A 1 172 ? -3.769 11.934 7.326 1.00 86.50 172 GLU A N 1
ATOM 1434 C CA . GLU A 1 172 ? -3.288 12.719 8.461 1.00 86.50 172 GLU A CA 1
ATOM 1435 C C . GLU A 1 172 ? -2.120 12.012 9.149 1.00 86.50 172 GLU A C 1
ATOM 1437 O O . GLU A 1 172 ? -2.104 10.779 9.257 1.00 86.50 172 GLU A O 1
ATOM 1442 N N . PHE A 1 173 ? -1.147 12.803 9.603 1.00 89.62 173 PHE A N 1
ATOM 1443 C CA . PHE A 1 173 ? 0.018 12.283 10.304 1.00 89.62 173 PHE A CA 1
ATOM 1444 C C . PHE A 1 173 ?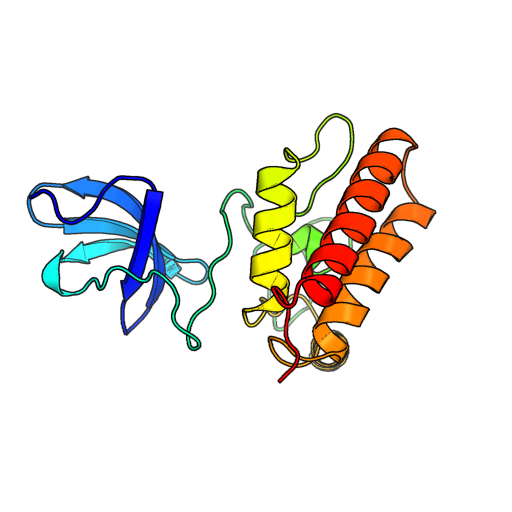 -0.227 12.222 11.811 1.00 89.62 173 PHE A C 1
ATOM 1446 O O . PHE A 1 173 ? -0.683 13.209 12.386 1.00 89.62 173 PHE A O 1
ATOM 1453 N N . ASP A 1 174 ? 0.101 11.077 12.412 1.00 79.44 174 ASP A N 1
ATOM 1454 C CA . ASP A 1 174 ? 0.126 10.884 13.871 1.00 79.44 174 ASP A CA 1
ATOM 1455 C C . ASP A 1 174 ? 1.440 11.379 14.497 1.00 79.44 174 ASP A C 1
ATOM 1457 O O . ASP A 1 174 ? 2.500 11.282 13.822 1.00 79.44 174 ASP A O 1
#

pLDDT: mean 73.39, std 18.14, range [34.53, 97.44]

Secondary structure (DSSP, 8-state):
-TT--TT-EEEETTTEEEEEEEE-SSEEEEEETTTEEEEEEGGG-EE-S--TTS-------------TTT---SSTT----HHHHTT---STTSPPHHHHHHHHHHHHHSPPP--S-HHHHHHT-STT-HHHHHHHHHHHHHTTTTS-HHHHHHHHHHHHHHHHHHHTTSS---

Sequence (174 aa):
MDKFKIDYIVNHNKYGVGRVVLIKDSTIKVSFCDYGVKDIPTDSLALNFTSNKYHFWPKLVEYPKLDYKTQKSNSKGIEIGVLGFVGYRTGKNGEWFKVRREILNCMFFNKIPKVHSIEYMNLWGEPKSKKRYEQIKHSIYDAKRVNTLDSNKDRDDDLKWIELQVKNNNWEFD

Radius of gyration: 17.2 Å; Cα contacts (8 Å, |Δi|>4): 236; chains: 1; bounding box: 47×40×37 Å

Solvent-accessible surface area (backbone atoms only — not comparable to full-atom values): 10343 Å² total; per-residue (Å²): 132,84,88,69,52,75,68,38,47,32,32,27,95,90,67,37,27,24,33,28,74,41,81,54,98,71,35,31,32,28,40,19,85,94,71,45,75,40,82,36,50,61,87,63,48,42,81,46,94,79,57,101,82,51,45,59,73,77,86,88,59,89,66,76,80,66,46,84,89,70,78,53,60,96,57,91,87,69,88,62,50,67,55,55,60,64,53,55,44,57,32,98,88,30,55,57,71,68,60,43,52,50,40,51,49,26,56,34,71,16,76,71,82,86,74,64,57,71,74,64,54,58,59,39,52,56,50,33,20,64,50,23,53,52,40,53,53,49,56,52,53,60,57,45,80,80,53,58,71,60,32,38,53,52,45,52,55,49,52,53,49,54,53,47,30,43,76,69,62,73,51,61,66,108

Mean predicted aligned error: 12.42 Å

Foldseek 3Di:
DPPDDAQFWKQAPVQGIWGFHADDPAWTFTQGDVPGTDTHGPVRIDRPPDDLPGFDADDDDPQQPQPPVPRDGPDPDDQQDQCVRSQQAFFPPHDDLVNNLSRLLRQQSHQGDDSDDPVVSVQCPDHLAPSVLVVSLVVLVVVVVPDDPRRNVSSVVSNVVSVVCVVVVVRHHD

Nearest PDB structures (foldseek):
  7egt-assembly2_B  TM=9.165E-01  e=3.098E-03  Thermus thermophilus
  5oho-assembly2_B  TM=7.699E-01  e=3.376E-02  Homo sapiens
  8p4f-assembly1_Z  TM=7.879E-01  e=1.151E-01  Homo sapiens
  7ycx-assembly1_j  TM=7.778E-01  e=1.397E-01  Homo sapiens
  6eqy-assembly1_A  TM=7.148E-01  e=2.842E-01  Homo sapiens